Protein AF-A0A931PYG4-F1 (afdb_monomer_lite)

Structure (mmCIF, N/CA/C/O backbone):
data_AF-A0A931PYG4-F1
#
_entry.id   AF-A0A931PYG4-F1
#
loop_
_atom_site.group_PDB
_atom_site.id
_atom_site.type_symbol
_atom_site.label_atom_id
_atom_site.label_alt_id
_atom_site.label_comp_id
_atom_site.label_asym_id
_atom_site.label_entity_id
_atom_site.label_seq_id
_atom_site.pdbx_PDB_ins_code
_atom_site.Cartn_x
_atom_site.Cartn_y
_atom_site.Cartn_z
_atom_site.occupancy
_atom_site.B_iso_or_equiv
_atom_site.auth_seq_id
_atom_site.auth_comp_id
_atom_site.auth_asym_id
_atom_site.auth_atom_id
_atom_site.pdbx_PDB_model_num
ATOM 1 N N . MET A 1 1 ? 58.995 -55.614 -66.687 1.00 47.41 1 MET A N 1
ATOM 2 C CA . MET A 1 1 ? 57.906 -54.954 -65.935 1.00 47.41 1 MET A CA 1
ATOM 3 C C . MET A 1 1 ? 58.535 -53.865 -65.083 1.00 47.41 1 MET A C 1
ATOM 5 O O . MET A 1 1 ? 59.446 -54.160 -64.322 1.00 47.41 1 MET A O 1
ATOM 9 N N . ARG A 1 2 ? 58.182 -52.599 -65.320 1.00 38.22 2 ARG A N 1
ATOM 10 C CA . ARG A 1 2 ? 58.775 -51.424 -64.667 1.00 38.22 2 ARG A CA 1
ATOM 11 C C . ARG A 1 2 ? 57.692 -50.739 -63.826 1.00 38.22 2 ARG A C 1
ATOM 13 O O . ARG A 1 2 ? 56.667 -50.427 -64.415 1.00 38.22 2 ARG A O 1
ATOM 20 N N . LYS A 1 3 ? 58.058 -50.379 -62.578 1.00 45.41 3 LYS A N 1
ATOM 21 C CA . LYS A 1 3 ? 57.753 -49.091 -61.900 1.00 45.41 3 LYS A CA 1
ATOM 22 C C . LYS A 1 3 ? 56.276 -48.882 -61.459 1.00 45.41 3 LYS A C 1
ATOM 24 O O . LYS A 1 3 ? 55.385 -49.340 -62.144 1.00 45.41 3 LYS A O 1
ATOM 29 N N . VAL A 1 4 ? 55.888 -48.222 -60.359 1.00 45.94 4 VAL A N 1
ATOM 30 C CA . VAL A 1 4 ? 56.499 -47.359 -59.323 1.00 45.94 4 VAL A CA 1
ATOM 31 C C . VAL A 1 4 ? 55.595 -47.435 -58.071 1.00 45.94 4 VAL A C 1
ATOM 33 O O . VAL A 1 4 ? 54.403 -47.699 -58.187 1.00 45.94 4 VAL A O 1
ATOM 36 N N . SER A 1 5 ? 56.167 -47.132 -56.907 1.00 51.22 5 SER A N 1
ATOM 37 C CA . SER A 1 5 ? 55.545 -46.686 -55.653 1.00 51.22 5 SER A CA 1
ATOM 38 C C . SER A 1 5 ? 54.376 -45.693 -55.784 1.00 51.22 5 SER A C 1
ATOM 40 O O . SER A 1 5 ? 54.425 -44.801 -56.628 1.00 51.22 5 SER A O 1
ATOM 42 N N . ALA A 1 6 ? 53.431 -45.737 -54.835 1.00 50.38 6 ALA A N 1
ATOM 43 C CA . ALA A 1 6 ? 52.635 -44.573 -54.428 1.00 50.38 6 ALA A CA 1
ATOM 44 C C . ALA A 1 6 ? 52.164 -44.705 -52.963 1.00 50.38 6 ALA A C 1
ATOM 46 O O . ALA A 1 6 ? 51.253 -45.462 -52.645 1.00 50.38 6 ALA A O 1
ATOM 47 N N . LEU A 1 7 ? 52.831 -43.954 -52.084 1.00 52.94 7 LEU A N 1
ATOM 48 C CA . LEU A 1 7 ? 52.347 -43.504 -50.777 1.00 52.94 7 LEU A CA 1
ATOM 49 C C . LEU A 1 7 ? 51.525 -42.227 -51.000 1.00 52.94 7 LEU A C 1
ATOM 51 O O . LEU A 1 7 ? 52.065 -41.308 -51.601 1.00 52.94 7 LEU A O 1
ATOM 55 N N . LEU A 1 8 ? 50.294 -42.147 -50.492 1.00 46.25 8 LEU A N 1
ATOM 56 C CA . LEU A 1 8 ? 49.523 -40.916 -50.212 1.00 46.25 8 LEU A CA 1
ATOM 57 C C . LEU A 1 8 ? 48.335 -41.368 -49.338 1.00 46.25 8 LEU A C 1
ATOM 59 O O . LEU A 1 8 ? 47.551 -42.198 -49.773 1.00 46.25 8 LEU A O 1
ATOM 63 N N . SER A 1 9 ? 48.252 -41.081 -48.036 1.00 52.00 9 SER A N 1
ATOM 64 C CA . SER A 1 9 ? 48.173 -39.773 -47.370 1.00 52.00 9 SER A CA 1
ATOM 65 C C . SER A 1 9 ? 46.993 -38.935 -47.869 1.00 52.00 9 SER A C 1
ATOM 67 O O . SER A 1 9 ? 47.145 -38.118 -48.768 1.00 52.00 9 SER A O 1
ATOM 69 N N . THR A 1 10 ? 45.825 -39.143 -47.260 1.00 54.38 10 THR A N 1
ATOM 70 C CA . THR A 1 10 ? 44.673 -38.223 -47.285 1.00 54.38 10 THR A CA 1
ATOM 71 C C . THR A 1 10 ? 43.908 -38.425 -45.981 1.00 54.38 10 THR A C 1
ATOM 73 O O . THR A 1 10 ? 43.310 -39.470 -45.753 1.00 54.38 10 THR A O 1
ATOM 76 N N . LEU A 1 11 ? 44.209 -37.582 -44.998 1.00 48.47 11 LEU A N 1
ATOM 77 C CA . LEU A 1 11 ? 43.432 -36.391 -44.635 1.00 48.47 11 LEU A CA 1
ATOM 78 C C . LEU A 1 11 ? 42.174 -36.737 -43.826 1.00 48.47 11 LEU A C 1
ATOM 80 O O . LEU A 1 11 ? 41.092 -36.969 -44.357 1.00 48.47 11 LEU A O 1
ATOM 84 N N . PHE A 1 12 ? 42.355 -36.685 -42.506 1.00 45.78 12 PHE A N 1
ATOM 85 C CA . PHE A 1 12 ? 41.311 -36.381 -41.535 1.00 45.78 12 PHE A CA 1
ATOM 86 C C . PHE A 1 12 ? 40.668 -35.041 -41.922 1.00 45.78 12 PHE A C 1
ATOM 88 O O . PHE A 1 12 ? 41.243 -33.977 -41.692 1.00 45.78 12 PHE A O 1
ATOM 95 N N . ILE A 1 13 ? 39.479 -35.081 -42.519 1.00 57.03 13 ILE A N 1
ATOM 96 C CA . ILE A 1 13 ? 38.640 -33.891 -42.652 1.00 57.03 13 ILE A CA 1
ATOM 97 C C . ILE A 1 13 ? 37.938 -33.713 -41.304 1.00 57.03 13 ILE A C 1
ATOM 99 O O . ILE A 1 13 ? 36.867 -34.264 -41.056 1.00 57.03 13 ILE A O 1
ATOM 103 N N . PHE A 1 14 ? 38.579 -32.955 -40.410 1.00 45.09 14 PHE A N 1
ATOM 104 C CA . PHE A 1 14 ? 37.900 -32.308 -39.291 1.00 45.09 14 PHE A CA 1
ATOM 105 C C . PHE A 1 14 ? 36.901 -31.311 -39.883 1.00 45.09 14 PHE A C 1
ATOM 107 O O . PHE A 1 14 ? 37.234 -30.166 -40.178 1.00 45.09 14 PHE A O 1
ATOM 114 N N . SER A 1 15 ? 35.667 -31.766 -40.093 1.00 49.97 15 SER A N 1
ATOM 115 C CA . SER A 1 15 ? 34.542 -30.888 -40.388 1.00 49.97 15 SER A CA 1
ATOM 116 C C . SER A 1 15 ? 34.164 -30.157 -39.101 1.00 49.97 15 SER A C 1
ATOM 118 O O . SER A 1 15 ? 33.240 -30.547 -38.390 1.00 49.97 15 SER A O 1
ATOM 120 N N . ALA A 1 16 ? 34.925 -29.111 -38.775 1.00 52.19 16 ALA A N 1
ATOM 121 C CA . ALA A 1 16 ? 34.530 -28.106 -37.804 1.00 52.19 16 ALA A CA 1
ATOM 122 C C . ALA A 1 16 ? 33.348 -27.330 -38.399 1.00 52.19 16 ALA A C 1
ATOM 124 O O . ALA A 1 16 ? 33.521 -26.334 -39.101 1.00 52.19 16 ALA A O 1
ATOM 125 N N . LEU A 1 17 ? 32.133 -27.829 -38.158 1.00 55.84 17 LEU A N 1
ATOM 126 C CA . LEU A 1 17 ? 30.923 -27.055 -38.377 1.00 55.84 17 LEU A CA 1
ATOM 127 C C . LEU A 1 17 ? 30.929 -25.937 -37.335 1.00 55.84 17 LEU A C 1
ATOM 129 O O . LEU A 1 17 ? 30.672 -26.154 -36.152 1.00 55.84 17 LEU A O 1
ATOM 133 N N . VAL A 1 18 ? 31.316 -24.756 -37.802 1.00 58.62 18 VAL A N 1
ATOM 134 C CA . VAL A 1 18 ? 31.275 -23.495 -37.075 1.00 58.62 18 VAL A CA 1
ATOM 135 C C . VAL A 1 18 ? 29.839 -23.286 -36.602 1.00 58.62 18 VAL A C 1
ATOM 137 O O . VAL A 1 18 ? 28.953 -22.962 -37.392 1.00 58.62 18 VAL A O 1
ATOM 140 N N . ILE A 1 19 ? 29.601 -23.496 -35.307 1.00 56.81 19 ILE A N 1
ATOM 141 C CA . ILE A 1 19 ? 28.401 -23.007 -34.636 1.00 56.81 19 ILE A CA 1
ATOM 142 C C . ILE A 1 19 ? 28.506 -21.484 -34.697 1.00 56.81 19 ILE A C 1
ATOM 144 O O . ILE A 1 19 ? 29.254 -20.861 -33.947 1.00 56.81 19 ILE A O 1
ATOM 148 N N . SER A 1 20 ? 27.801 -20.892 -35.659 1.00 48.75 20 SER A N 1
ATOM 149 C CA . SER A 1 20 ? 27.531 -19.462 -35.690 1.00 48.75 20 SER A CA 1
ATOM 150 C C . SER A 1 20 ? 26.628 -19.156 -34.495 1.00 48.75 20 SER A C 1
ATOM 152 O O . SER A 1 20 ? 25.403 -19.232 -34.575 1.00 48.75 20 SER A O 1
ATOM 154 N N . CYS A 1 21 ? 27.246 -18.886 -33.344 1.00 40.50 21 CYS A N 1
ATOM 155 C CA . CYS A 1 21 ? 26.581 -18.238 -32.226 1.00 40.50 21 CYS A CA 1
ATOM 156 C C . CYS A 1 21 ? 26.243 -16.814 -32.667 1.00 40.50 21 CYS A C 1
ATOM 158 O O . CYS A 1 21 ? 27.034 -15.890 -32.497 1.00 40.50 21 CYS A O 1
ATOM 160 N N . ASN A 1 22 ? 25.066 -16.650 -33.262 1.00 50.59 22 ASN A N 1
ATOM 161 C CA . ASN A 1 22 ? 24.455 -15.351 -33.483 1.00 50.59 22 ASN A CA 1
ATOM 162 C C . ASN A 1 22 ? 23.900 -14.863 -32.132 1.00 50.59 22 ASN A C 1
ATOM 164 O O . ASN A 1 22 ? 22.695 -14.893 -31.885 1.00 50.59 22 ASN A O 1
ATOM 168 N N . SER A 1 23 ? 24.799 -14.488 -31.217 1.00 49.00 23 SER A N 1
ATOM 169 C CA . SER A 1 23 ? 24.438 -13.741 -30.014 1.00 49.00 23 SER A CA 1
ATOM 170 C C . SER A 1 23 ? 23.965 -12.369 -30.464 1.00 49.00 23 SER A C 1
ATOM 172 O O . SER A 1 23 ? 24.762 -11.501 -30.808 1.00 49.00 23 SER A O 1
ATOM 174 N N . SER A 1 24 ? 22.650 -12.180 -30.496 1.00 50.03 24 SER A N 1
ATOM 175 C CA . SER A 1 24 ? 22.060 -10.849 -30.567 1.00 50.03 24 SER A CA 1
ATOM 176 C C . SER A 1 24 ? 22.349 -10.143 -29.241 1.00 50.03 24 SER A C 1
ATOM 178 O O . SER A 1 24 ? 21.558 -10.220 -28.305 1.00 50.03 24 SER A O 1
ATOM 180 N N . GLU A 1 25 ? 23.510 -9.495 -29.138 1.00 54.66 25 GLU A N 1
ATOM 181 C CA . GLU A 1 25 ? 23.771 -8.473 -28.125 1.00 54.66 25 GLU A CA 1
ATOM 182 C C . GLU A 1 25 ? 22.862 -7.279 -28.428 1.00 54.66 25 GLU A C 1
ATOM 184 O O . GLU A 1 25 ? 23.221 -6.333 -29.131 1.00 54.66 25 GLU A O 1
ATOM 189 N N . VAL A 1 26 ? 21.633 -7.336 -27.921 1.00 53.47 26 VAL A N 1
ATOM 190 C CA . VAL A 1 26 ? 20.810 -6.141 -27.763 1.00 53.47 26 VAL A CA 1
ATOM 191 C C . VAL A 1 26 ? 21.467 -5.365 -26.628 1.00 53.47 26 VAL A C 1
ATOM 193 O O . VAL A 1 26 ? 21.277 -5.681 -25.457 1.00 53.47 26 VAL A O 1
ATOM 196 N N . ALA A 1 27 ? 22.332 -4.415 -26.978 1.00 52.97 27 ALA A N 1
ATOM 197 C CA . ALA A 1 27 ? 22.872 -3.461 -26.025 1.00 52.97 27 ALA A CA 1
ATOM 198 C C . ALA A 1 27 ? 21.687 -2.706 -25.406 1.00 52.97 27 ALA A C 1
ATOM 200 O O . ALA A 1 27 ? 21.109 -1.821 -26.042 1.00 52.97 27 ALA A O 1
ATOM 201 N N . ASP A 1 28 ? 21.290 -3.112 -24.202 1.00 60.41 28 ASP A N 1
ATOM 202 C CA . ASP A 1 28 ? 20.244 -2.472 -23.415 1.00 60.41 28 ASP A CA 1
ATOM 203 C C . ASP A 1 28 ? 20.729 -1.068 -23.046 1.00 60.41 28 ASP A C 1
ATOM 205 O O . ASP A 1 28 ? 21.498 -0.858 -22.105 1.00 60.41 28 ASP A O 1
ATOM 209 N N . LYS A 1 29 ? 20.382 -0.088 -23.885 1.00 69.56 29 LYS A N 1
ATOM 210 C CA . LYS A 1 29 ? 20.642 1.313 -23.582 1.00 69.56 29 LYS A CA 1
ATOM 211 C C . LYS A 1 29 ? 19.741 1.681 -22.416 1.00 69.56 29 LYS A C 1
ATOM 213 O O . LYS A 1 29 ? 18.535 1.839 -22.590 1.00 69.56 29 LYS A O 1
ATOM 218 N N . GLN A 1 30 ? 20.348 1.842 -21.247 1.00 74.94 30 GLN A N 1
ATOM 219 C CA . GLN A 1 30 ? 19.667 2.284 -20.041 1.00 74.94 30 GLN A CA 1
ATOM 220 C C . GLN A 1 30 ? 18.895 3.584 -20.325 1.00 74.94 30 GLN A C 1
ATOM 222 O O . GLN A 1 30 ? 19.496 4.620 -20.617 1.00 74.94 30 GLN A O 1
ATOM 227 N N . LYS A 1 31 ? 17.557 3.510 -20.282 1.00 84.44 31 LYS A N 1
ATOM 228 C CA . LYS A 1 31 ? 16.670 4.663 -20.501 1.00 84.44 31 LYS A CA 1
ATOM 229 C C . LYS A 1 31 ? 16.954 5.747 -19.463 1.00 84.44 31 LYS A C 1
ATOM 231 O O . LYS A 1 31 ? 17.135 5.459 -18.277 1.00 84.44 31 LYS A O 1
ATOM 236 N N . THR A 1 32 ? 16.949 7.001 -19.898 1.00 91.56 32 THR A N 1
ATOM 237 C CA . THR A 1 32 ? 17.113 8.148 -18.997 1.00 91.56 32 THR A CA 1
ATOM 238 C C . THR A 1 32 ? 15.892 8.319 -18.086 1.00 91.56 32 THR A C 1
ATOM 240 O O . THR A 1 32 ? 14.811 7.792 -18.355 1.00 91.56 32 THR A O 1
ATOM 243 N N . TYR A 1 33 ? 16.043 9.069 -16.989 1.00 88.25 33 TYR A N 1
ATOM 244 C CA . TYR A 1 33 ? 14.929 9.384 -16.084 1.00 88.25 33 TYR A CA 1
ATOM 245 C C . TYR A 1 33 ? 13.754 10.047 -16.822 1.00 88.25 33 TYR A C 1
ATOM 247 O O . TYR A 1 33 ? 12.619 9.602 -16.695 1.00 88.25 33 TYR A O 1
ATOM 255 N N . GLU A 1 34 ? 14.039 11.051 -17.654 1.00 90.38 34 GLU A N 1
ATOM 256 C CA . GLU A 1 34 ? 13.032 11.808 -18.409 1.00 90.38 34 GLU A CA 1
ATOM 257 C C . GLU A 1 34 ? 12.261 10.943 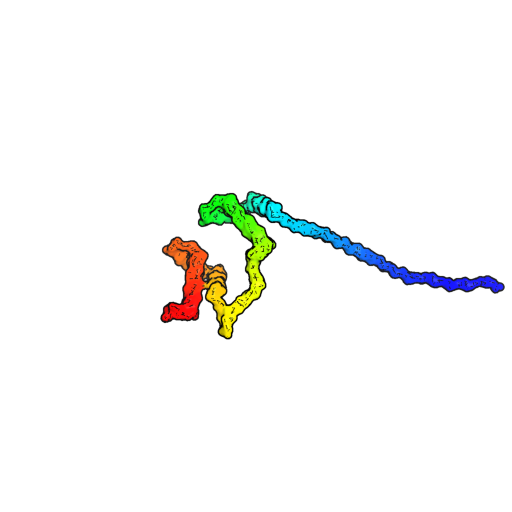-19.416 1.00 90.38 34 GLU A C 1
ATOM 259 O O . GLU A 1 34 ? 11.054 11.108 -19.599 1.00 90.38 34 GLU A O 1
ATOM 264 N N . GLU A 1 35 ? 12.941 9.997 -20.067 1.00 91.19 35 GLU A N 1
ATOM 265 C CA . GLU A 1 35 ? 12.299 9.056 -20.989 1.00 91.19 35 GLU A CA 1
ATOM 266 C C . GLU A 1 35 ? 11.357 8.110 -20.244 1.00 91.19 35 GLU A C 1
ATOM 268 O O . GLU A 1 35 ? 10.210 7.940 -20.662 1.00 91.19 35 GLU A O 1
ATOM 273 N N . ARG A 1 36 ? 11.805 7.555 -19.109 1.00 92.38 36 ARG A N 1
ATOM 274 C CA . ARG A 1 36 ? 10.972 6.696 -18.254 1.00 92.38 36 ARG A CA 1
ATOM 275 C C . ARG A 1 36 ? 9.774 7.454 -17.690 1.00 92.38 36 ARG A C 1
ATOM 277 O O . ARG A 1 36 ? 8.671 6.916 -17.676 1.00 92.38 36 ARG A O 1
ATOM 284 N N . TYR A 1 37 ? 9.972 8.707 -17.283 1.00 93.50 37 TYR A N 1
ATOM 285 C CA . TYR A 1 37 ? 8.906 9.566 -16.778 1.00 93.50 37 TYR A CA 1
ATOM 286 C C . TYR A 1 37 ? 7.811 9.767 -17.829 1.00 93.50 37 TYR A C 1
ATOM 288 O O . TYR A 1 37 ? 6.639 9.514 -17.559 1.00 93.50 37 TYR A O 1
ATOM 296 N N . LYS A 1 38 ? 8.188 10.162 -19.051 1.00 94.06 38 LYS A N 1
ATOM 297 C CA . LYS A 1 38 ? 7.231 10.381 -20.148 1.00 94.06 38 LYS A CA 1
ATOM 298 C C . LYS A 1 38 ? 6.515 9.102 -20.565 1.00 94.06 38 LYS A C 1
ATOM 300 O O . LYS A 1 38 ? 5.326 9.133 -20.868 1.00 94.06 38 LYS A O 1
ATOM 305 N N . GLU A 1 39 ? 7.226 7.980 -20.597 1.00 92.81 39 GLU A N 1
ATOM 306 C CA . GLU A 1 39 ? 6.635 6.676 -20.896 1.00 92.81 39 GLU A CA 1
ATOM 307 C C . GLU A 1 39 ? 5.584 6.289 -19.849 1.00 92.81 39 GLU A C 1
ATOM 309 O O . GLU A 1 39 ? 4.465 5.927 -20.208 1.00 92.81 39 GLU A O 1
ATOM 314 N N . LEU A 1 40 ? 5.903 6.435 -18.561 1.00 92.75 40 LEU A N 1
ATOM 315 C CA . LEU A 1 40 ? 4.976 6.153 -17.466 1.00 92.75 40 LEU A CA 1
ATOM 316 C C . LEU A 1 40 ? 3.785 7.112 -17.449 1.00 92.75 40 LEU A C 1
ATOM 318 O O . LEU A 1 40 ? 2.656 6.660 -17.270 1.00 92.75 40 LEU A O 1
ATOM 322 N N . GLU A 1 41 ? 3.998 8.405 -17.699 1.00 93.75 41 GLU A N 1
ATOM 323 C CA . GLU A 1 41 ? 2.901 9.367 -17.820 1.00 93.75 41 GLU A CA 1
ATOM 324 C C . GLU A 1 41 ? 1.927 8.963 -18.932 1.00 93.75 41 GLU A C 1
ATOM 326 O O . GLU A 1 41 ? 0.713 8.925 -18.719 1.00 93.75 41 GLU A O 1
ATOM 331 N N . ASN A 1 42 ? 2.453 8.602 -20.104 1.00 94.06 42 ASN A N 1
ATOM 332 C CA . ASN A 1 42 ? 1.635 8.133 -21.216 1.00 94.06 42 ASN A CA 1
ATOM 333 C C . ASN A 1 42 ? 0.906 6.832 -20.871 1.00 94.06 42 ASN A C 1
ATOM 335 O O . ASN A 1 42 ? -0.271 6.691 -21.196 1.00 94.06 42 ASN A O 1
ATOM 339 N N . ASN A 1 43 ? 1.570 5.895 -20.195 1.00 91.75 43 ASN A N 1
ATOM 340 C CA . ASN A 1 43 ? 0.954 4.638 -19.781 1.00 91.75 43 ASN A CA 1
ATOM 341 C C . ASN A 1 43 ? -0.196 4.872 -18.798 1.00 91.75 43 ASN A C 1
ATOM 343 O O . ASN A 1 43 ? -1.258 4.287 -18.977 1.00 91.75 43 ASN A O 1
ATOM 347 N N . ILE A 1 44 ? -0.028 5.765 -17.820 1.00 90.31 44 ILE A N 1
ATOM 348 C CA . ILE A 1 44 ? -1.091 6.119 -16.871 1.00 90.31 44 ILE A CA 1
ATOM 349 C C . ILE A 1 44 ? -2.261 6.782 -17.598 1.00 90.31 44 ILE A C 1
ATOM 351 O O . ILE A 1 44 ? -3.407 6.414 -17.369 1.00 90.31 44 ILE A O 1
ATOM 355 N N . ARG A 1 45 ? -2.000 7.742 -18.495 1.00 91.69 45 ARG A N 1
ATOM 356 C CA . ARG A 1 45 ? -3.064 8.473 -19.205 1.00 91.69 45 ARG A CA 1
ATOM 357 C C . ARG A 1 45 ? -3.817 7.603 -20.218 1.00 91.69 45 ARG A C 1
ATOM 359 O O . ARG A 1 45 ? -5.008 7.824 -20.421 1.00 91.69 45 ARG A O 1
ATOM 366 N N . ASN A 1 46 ? -3.147 6.629 -20.834 1.00 94.00 46 ASN A N 1
ATOM 367 C CA . ASN A 1 46 ? -3.743 5.740 -21.838 1.00 94.00 46 ASN A CA 1
ATOM 368 C C . ASN A 1 46 ? -4.328 4.448 -21.245 1.00 94.00 46 ASN A C 1
ATOM 370 O O . ASN A 1 46 ? -5.085 3.756 -21.925 1.00 94.00 46 ASN A O 1
ATOM 374 N N . ASN A 1 47 ? -4.005 4.112 -19.994 1.00 94.00 47 ASN A N 1
ATOM 375 C CA . ASN A 1 47 ? -4.574 2.970 -19.288 1.00 94.00 47 ASN A CA 1
ATOM 376 C C . ASN A 1 47 ? -5.737 3.430 -18.397 1.00 94.00 47 ASN A C 1
ATOM 378 O O . ASN A 1 47 ? -5.528 4.019 -17.338 1.00 94.00 47 ASN A O 1
ATOM 382 N N . ALA A 1 48 ? -6.968 3.136 -18.824 1.00 90.69 48 ALA A N 1
ATOM 383 C CA . ALA A 1 48 ? -8.180 3.565 -18.128 1.00 90.69 48 ALA A CA 1
ATOM 384 C C . ALA A 1 48 ? -8.261 3.055 -16.678 1.00 90.69 48 ALA A C 1
ATOM 386 O O . ALA A 1 48 ? -8.656 3.812 -15.790 1.00 90.69 48 ALA A O 1
ATOM 387 N N . ASP A 1 49 ? -7.842 1.813 -16.424 1.00 90.12 49 ASP A N 1
ATOM 388 C CA . ASP A 1 49 ? -7.887 1.210 -15.089 1.00 90.12 49 ASP A CA 1
ATOM 389 C C . ASP A 1 49 ? -6.866 1.866 -14.152 1.00 90.12 49 ASP A C 1
ATOM 391 O O . ASP A 1 49 ? -7.173 2.202 -13.003 1.00 90.12 49 ASP A O 1
ATOM 395 N N . TRP A 1 50 ? -5.654 2.116 -14.658 1.00 90.56 50 TRP A N 1
ATOM 396 C CA . TRP A 1 50 ? -4.622 2.812 -13.893 1.00 90.56 50 TRP A CA 1
ATOM 397 C C . TRP A 1 50 ? -5.041 4.259 -13.609 1.00 90.56 50 TRP A C 1
ATOM 399 O O . TRP A 1 50 ? -4.985 4.705 -12.461 1.00 90.56 50 TRP A O 1
ATOM 409 N N . LEU A 1 51 ? -5.554 4.974 -14.613 1.00 93.94 51 LEU A N 1
ATOM 410 C CA . LEU A 1 51 ? -6.036 6.340 -14.444 1.00 93.94 51 LEU A CA 1
ATOM 411 C C . LEU A 1 51 ? -7.165 6.427 -13.411 1.00 93.94 51 LEU A C 1
ATOM 413 O O . LEU A 1 51 ? -7.149 7.330 -12.576 1.00 93.94 51 LEU A O 1
ATOM 417 N N . ALA A 1 52 ? -8.115 5.487 -13.424 1.00 91.12 52 ALA A N 1
ATOM 418 C CA . ALA A 1 52 ? -9.202 5.437 -12.449 1.00 91.12 52 ALA A CA 1
ATOM 419 C C . ALA A 1 52 ? -8.677 5.243 -11.016 1.00 91.12 52 ALA A C 1
ATOM 421 O O . ALA A 1 52 ? -9.111 5.940 -10.094 1.00 91.12 52 ALA A O 1
ATOM 422 N N . SER A 1 53 ? -7.689 4.362 -10.830 1.00 89.31 53 SER A N 1
ATOM 423 C CA . SER A 1 53 ? -7.019 4.171 -9.538 1.00 89.31 53 SER A CA 1
ATOM 424 C C . SER A 1 53 ? -6.317 5.450 -9.068 1.00 89.31 53 SER A C 1
ATOM 426 O O . SER A 1 53 ? -6.501 5.887 -7.931 1.00 89.31 53 SER A O 1
ATOM 428 N N . VAL A 1 54 ? -5.573 6.116 -9.956 1.00 91.50 54 VAL A N 1
ATOM 429 C CA . VAL A 1 54 ? -4.876 7.377 -9.649 1.00 91.50 54 VAL A CA 1
ATOM 430 C C . VAL A 1 54 ? -5.866 8.501 -9.332 1.00 91.50 54 VA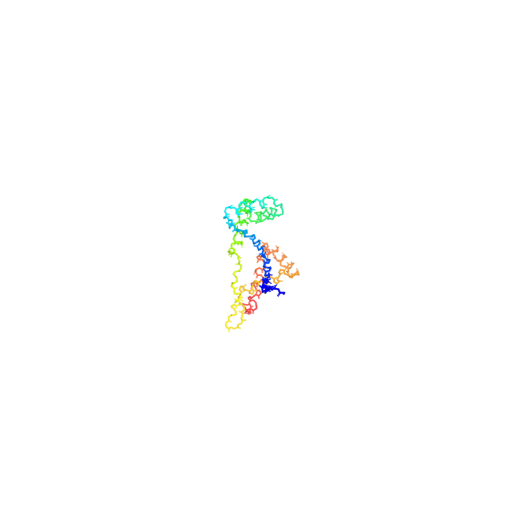L A C 1
ATOM 432 O O . VAL A 1 54 ? -5.646 9.265 -8.393 1.00 91.50 54 VAL A O 1
ATOM 435 N N . GLN A 1 55 ? -6.992 8.575 -10.043 1.00 90.94 55 GLN A N 1
ATOM 436 C CA . GLN A 1 55 ? -8.075 9.513 -9.745 1.00 90.94 55 GLN A CA 1
ATOM 437 C C . GLN A 1 55 ? -8.689 9.277 -8.368 1.00 90.94 55 GLN A C 1
ATOM 439 O O . GLN A 1 55 ? -8.956 10.244 -7.653 1.00 90.94 55 GLN A O 1
ATOM 444 N N . GLN A 1 56 ? -8.898 8.019 -7.980 1.00 87.00 56 GLN A N 1
ATOM 445 C CA . GLN A 1 56 ? -9.408 7.703 -6.651 1.00 87.00 56 GLN A CA 1
ATOM 446 C C . GLN A 1 56 ? -8.399 8.106 -5.569 1.00 87.00 56 GLN A C 1
ATOM 448 O O . GLN A 1 56 ? -8.755 8.866 -4.670 1.00 87.00 56 GLN A O 1
ATOM 453 N N . LYS A 1 57 ? -7.118 7.734 -5.726 1.00 88.25 57 LYS A N 1
ATOM 454 C CA . LYS A 1 57 ? -6.031 8.160 -4.824 1.00 88.25 57 LYS A CA 1
ATOM 455 C C . LYS A 1 57 ? -5.966 9.689 -4.683 1.00 88.25 57 LYS A C 1
ATOM 457 O O . LYS A 1 57 ? -5.761 10.193 -3.580 1.00 88.25 57 LYS A O 1
ATOM 462 N N . ALA A 1 58 ? -6.144 10.429 -5.782 1.00 93.38 58 ALA A N 1
ATOM 463 C CA . ALA A 1 58 ? -6.128 11.892 -5.787 1.00 93.38 58 ALA A CA 1
ATOM 464 C C . ALA A 1 58 ? -7.296 12.488 -4.984 1.00 93.38 58 ALA A C 1
ATOM 466 O O . ALA A 1 58 ? -7.086 13.404 -4.187 1.00 93.38 58 ALA A O 1
ATOM 467 N N . LYS A 1 59 ? -8.508 11.935 -5.148 1.00 91.44 59 LYS A N 1
ATOM 468 C CA . LYS A 1 59 ? -9.699 12.325 -4.375 1.00 91.44 59 LYS A CA 1
ATOM 469 C C . LYS A 1 59 ? -9.522 12.036 -2.887 1.00 91.44 59 LYS A C 1
ATOM 471 O O . LYS A 1 59 ? -9.763 12.923 -2.075 1.00 91.44 59 LYS A O 1
ATOM 476 N N . ASP A 1 60 ? -9.047 10.841 -2.543 1.00 86.94 60 ASP A N 1
ATOM 477 C CA . ASP A 1 60 ? -8.858 10.413 -1.152 1.00 86.94 60 ASP A CA 1
ATOM 478 C C . ASP A 1 60 ? -7.834 11.289 -0.417 1.00 86.94 60 ASP A C 1
ATOM 480 O O . ASP A 1 60 ? -7.972 11.568 0.773 1.00 86.94 60 ASP A O 1
ATOM 484 N N . ARG A 1 61 ? -6.809 11.756 -1.140 1.00 88.25 61 ARG A N 1
ATOM 485 C CA . ARG A 1 61 ? -5.737 12.613 -0.611 1.00 88.25 61 ARG A CA 1
ATOM 486 C C . ARG A 1 61 ? -6.012 14.108 -0.763 1.00 88.25 61 ARG A C 1
ATOM 488 O O . ARG A 1 61 ? -5.205 14.908 -0.298 1.00 88.25 61 ARG A O 1
ATOM 495 N N . ASN A 1 62 ? -7.125 14.483 -1.394 1.00 94.19 62 ASN A N 1
ATOM 496 C CA . ASN A 1 62 ? -7.505 15.864 -1.686 1.00 94.19 62 ASN A CA 1
ATOM 497 C C . ASN A 1 62 ? -6.393 16.675 -2.392 1.00 94.19 62 ASN A C 1
ATOM 499 O O . ASN A 1 62 ? -6.099 17.810 -2.016 1.00 94.19 62 ASN A O 1
ATOM 503 N N . ILE A 1 63 ? -5.758 16.082 -3.409 1.00 91.62 63 ILE A N 1
ATOM 504 C CA . ILE A 1 63 ? -4.731 16.736 -4.237 1.00 91.62 63 ILE A CA 1
ATOM 505 C C . ILE A 1 63 ? -5.127 16.731 -5.722 1.00 91.62 63 ILE A C 1
ATOM 507 O O . ILE A 1 63 ? -5.931 15.894 -6.139 1.00 91.62 63 ILE A O 1
ATOM 511 N N . PRO A 1 64 ? -4.567 17.631 -6.553 1.00 97.00 64 PRO A N 1
ATOM 512 C CA . PRO A 1 64 ? -4.820 17.625 -7.991 1.00 97.00 64 PRO A CA 1
ATOM 513 C C . PRO A 1 64 ? -4.411 16.303 -8.653 1.00 97.00 64 PRO A C 1
ATOM 515 O O . PRO A 1 64 ? -3.399 15.701 -8.286 1.00 97.00 64 PRO A O 1
ATOM 518 N N . LEU A 1 65 ? -5.162 15.885 -9.679 1.00 92.75 65 LEU A N 1
ATOM 519 C CA . LEU A 1 65 ? -4.900 14.643 -10.414 1.00 92.75 65 LEU A CA 1
ATOM 520 C C . LEU A 1 65 ? -3.475 14.598 -10.983 1.00 92.75 65 LEU A C 1
ATOM 522 O O . LEU A 1 65 ? -2.787 13.601 -10.794 1.00 92.75 65 LEU A O 1
ATOM 526 N N . ASP A 1 66 ? -3.007 15.681 -11.607 1.00 93.44 66 ASP A N 1
ATOM 527 C CA . ASP A 1 66 ? -1.650 15.745 -12.168 1.00 93.44 66 ASP A CA 1
ATOM 528 C C . ASP A 1 66 ? -0.563 15.603 -11.088 1.00 93.44 66 ASP A C 1
ATOM 530 O O . ASP A 1 66 ? 0.471 14.978 -11.321 1.00 93.44 66 ASP A O 1
ATOM 534 N N . SER A 1 67 ? -0.804 16.114 -9.874 1.00 93.00 67 SER A N 1
ATOM 535 C CA . SER A 1 67 ? 0.106 15.912 -8.741 1.00 93.00 67 SER A CA 1
ATOM 536 C C . SER A 1 67 ? 0.147 14.447 -8.309 1.00 93.00 67 SER A C 1
ATOM 538 O O . SER A 1 67 ? 1.221 13.928 -8.020 1.00 93.00 67 SER A O 1
ATOM 540 N N . MET A 1 68 ? -1.000 13.763 -8.299 1.00 95.44 68 MET A N 1
ATOM 541 C CA . MET A 1 68 ? -1.049 12.336 -7.978 1.00 95.44 68 MET A CA 1
ATOM 542 C C . MET A 1 68 ? -0.404 11.478 -9.075 1.00 95.44 68 MET A C 1
ATOM 544 O O . MET A 1 68 ? 0.307 10.535 -8.747 1.00 95.44 68 MET A O 1
ATOM 548 N N . ILE A 1 69 ? -0.584 11.827 -10.354 1.00 92.44 69 ILE A N 1
ATOM 549 C CA . ILE A 1 69 ? 0.101 11.171 -11.480 1.00 92.44 69 ILE A CA 1
ATOM 550 C C . ILE A 1 69 ? 1.616 11.279 -11.298 1.00 92.44 69 ILE A C 1
ATOM 552 O O . ILE A 1 69 ? 2.308 10.267 -11.342 1.00 92.44 69 ILE A O 1
ATOM 556 N N . ARG A 1 70 ? 2.127 12.485 -11.019 1.00 93.44 70 ARG A N 1
ATOM 557 C CA . ARG A 1 70 ? 3.556 12.700 -10.767 1.00 93.44 70 ARG A CA 1
ATOM 558 C C . ARG A 1 70 ? 4.081 11.829 -9.623 1.00 93.44 70 ARG A C 1
ATOM 560 O O . ARG A 1 70 ? 5.122 11.201 -9.782 1.00 93.44 70 ARG A O 1
ATOM 567 N N . LEU A 1 71 ? 3.357 11.759 -8.505 1.00 89.38 71 LEU A N 1
ATOM 568 C CA . LEU A 1 71 ? 3.743 10.926 -7.361 1.00 89.38 71 LEU A CA 1
ATOM 569 C C . LEU A 1 71 ? 3.771 9.428 -7.704 1.00 89.38 71 LEU A C 1
ATOM 571 O O . LEU A 1 71 ? 4.683 8.729 -7.274 1.00 89.38 71 LEU A O 1
ATOM 575 N N . ASP A 1 72 ? 2.797 8.931 -8.472 1.00 90.44 72 ASP A N 1
ATOM 576 C CA . ASP A 1 72 ? 2.748 7.519 -8.890 1.00 90.44 72 ASP A CA 1
ATOM 577 C C . ASP A 1 72 ? 3.903 7.192 -9.863 1.00 90.44 72 ASP A C 1
ATOM 579 O O . ASP A 1 72 ? 4.498 6.117 -9.778 1.00 90.44 72 ASP A O 1
ATOM 583 N N . ILE A 1 73 ? 4.275 8.134 -10.744 1.00 93.00 73 ILE A N 1
ATOM 584 C CA . ILE A 1 73 ? 5.429 8.001 -11.651 1.00 93.00 73 ILE A CA 1
ATOM 585 C C . ILE A 1 73 ? 6.743 7.985 -10.869 1.00 93.00 73 ILE A C 1
ATOM 587 O O . ILE A 1 73 ? 7.543 7.073 -11.063 1.00 93.00 73 ILE A O 1
ATOM 591 N N . GLU A 1 74 ? 6.964 8.969 -9.991 1.00 90.94 74 GLU A N 1
ATOM 592 C CA . GLU A 1 74 ? 8.171 9.054 -9.156 1.00 90.94 74 GLU A CA 1
ATOM 593 C C . GLU A 1 74 ? 8.345 7.767 -8.339 1.00 90.94 74 GLU A C 1
ATOM 595 O O . GLU A 1 74 ? 9.414 7.159 -8.363 1.00 90.94 74 GLU A O 1
ATOM 600 N N . TRP A 1 75 ? 7.264 7.283 -7.719 1.00 89.56 75 TRP A N 1
ATOM 601 C CA . TRP A 1 75 ? 7.268 6.020 -6.985 1.00 89.56 75 TRP A CA 1
ATOM 602 C C . TRP A 1 75 ? 7.618 4.820 -7.877 1.00 89.56 75 TRP A C 1
ATOM 604 O O . TRP A 1 75 ? 8.433 3.985 -7.493 1.00 89.56 75 TRP A O 1
ATOM 614 N N . THR A 1 76 ? 7.056 4.749 -9.087 1.00 89.12 76 THR A N 1
ATOM 615 C CA . THR A 1 76 ? 7.320 3.647 -10.028 1.00 89.12 76 THR A CA 1
ATOM 616 C C . THR A 1 76 ? 8.769 3.645 -10.519 1.00 89.12 76 THR A C 1
ATOM 618 O O . THR A 1 76 ? 9.375 2.581 -10.647 1.00 89.12 76 THR A O 1
ATOM 621 N N . ILE A 1 77 ? 9.350 4.819 -10.782 1.00 90.75 77 ILE A N 1
ATOM 622 C CA . ILE A 1 77 ? 10.764 4.935 -11.166 1.00 90.75 77 ILE A CA 1
ATOM 623 C C . ILE A 1 77 ? 11.663 4.542 -9.995 1.00 90.75 77 ILE A C 1
ATOM 625 O O . ILE A 1 77 ? 12.621 3.799 -10.187 1.00 90.75 77 ILE A O 1
ATOM 629 N N . ASP A 1 78 ? 11.340 4.990 -8.784 1.00 86.44 78 ASP A N 1
ATOM 630 C CA . ASP A 1 78 ? 12.087 4.626 -7.585 1.00 86.44 78 ASP A CA 1
ATOM 631 C C . ASP A 1 78 ? 12.020 3.116 -7.290 1.00 86.44 78 ASP A C 1
ATOM 633 O O . ASP A 1 78 ? 13.017 2.531 -6.863 1.00 86.44 78 ASP A O 1
ATOM 637 N N . GLU A 1 79 ? 10.882 2.465 -7.551 1.00 84.31 79 GLU A N 1
ATOM 638 C CA . GLU A 1 79 ? 10.721 1.008 -7.462 1.00 84.31 79 GLU A CA 1
ATOM 639 C C . GLU A 1 79 ? 11.610 0.287 -8.494 1.00 84.31 79 GLU A C 1
ATOM 641 O O . GLU A 1 79 ? 12.340 -0.643 -8.148 1.00 84.31 79 GLU A O 1
ATOM 646 N N . GLN A 1 80 ? 11.632 0.761 -9.748 1.00 84.31 80 GLN A N 1
ATOM 647 C CA . GLN A 1 80 ? 12.508 0.232 -10.806 1.00 84.31 80 GLN A CA 1
ATOM 648 C C . GLN A 1 80 ? 13.997 0.424 -10.491 1.00 84.31 80 GLN A C 1
ATOM 650 O O . GLN A 1 80 ? 14.803 -0.477 -10.721 1.00 84.31 80 GLN A O 1
ATOM 655 N N . ASP A 1 81 ? 14.356 1.585 -9.940 1.00 83.19 81 ASP A N 1
ATOM 656 C CA . ASP A 1 81 ? 15.710 1.905 -9.480 1.00 83.19 81 ASP A CA 1
ATOM 657 C C . ASP A 1 81 ? 16.077 1.132 -8.199 1.00 83.19 81 ASP A C 1
ATOM 659 O O . ASP A 1 81 ? 17.222 1.165 -7.746 1.00 83.19 81 ASP A O 1
ATOM 663 N N . GLY A 1 82 ? 15.117 0.418 -7.606 1.00 77.88 82 GLY A N 1
ATOM 664 C CA . GLY A 1 82 ? 15.296 -0.347 -6.385 1.00 77.88 82 GLY A CA 1
ATOM 665 C C . GLY A 1 82 ? 15.533 0.515 -5.149 1.00 77.88 82 GLY A C 1
ATOM 666 O O . GLY A 1 82 ? 16.050 0.001 -4.161 1.00 77.88 82 GLY A O 1
ATOM 667 N N . LYS A 1 83 ? 15.146 1.795 -5.173 1.00 73.38 83 LYS A N 1
ATOM 668 C CA . LYS A 1 83 ? 15.161 2.666 -3.987 1.00 73.38 83 LYS A 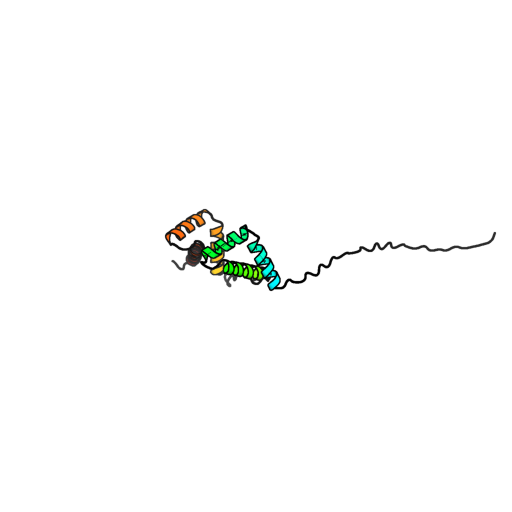CA 1
ATOM 669 C C . LYS A 1 83 ? 14.108 2.248 -2.962 1.00 73.38 83 LYS A C 1
ATOM 671 O O . LYS A 1 83 ? 14.318 2.441 -1.771 1.00 73.38 83 LYS A O 1
ATOM 676 N N . HIS A 1 84 ? 13.016 1.646 -3.439 1.00 59.19 84 HIS A N 1
ATOM 677 C CA . HIS A 1 84 ? 11.957 1.051 -2.616 1.00 59.19 84 HIS A CA 1
ATOM 678 C C . HIS A 1 84 ? 12.013 -0.471 -2.563 1.00 59.19 84 HIS A C 1
ATOM 680 O O . HIS A 1 84 ? 11.128 -1.067 -1.948 1.00 59.19 84 HIS A O 1
ATOM 686 N N . LYS A 1 85 ? 13.070 -1.110 -3.112 1.00 49.72 85 LYS A N 1
ATOM 687 C CA . LYS A 1 85 ? 13.335 -2.509 -2.755 1.00 49.72 85 LYS A CA 1
ATOM 688 C C . LYS A 1 85 ? 13.279 -2.538 -1.232 1.00 49.72 85 LYS A C 1
ATOM 690 O O . LYS A 1 85 ? 14.040 -1.777 -0.622 1.00 49.72 85 LYS A O 1
ATOM 695 N N . PRO A 1 86 ? 12.416 -3.365 -0.599 1.00 50.28 86 PRO A N 1
ATOM 696 C CA . PRO A 1 86 ? 12.693 -3.712 0.777 1.00 50.28 86 PRO A CA 1
ATOM 697 C C . 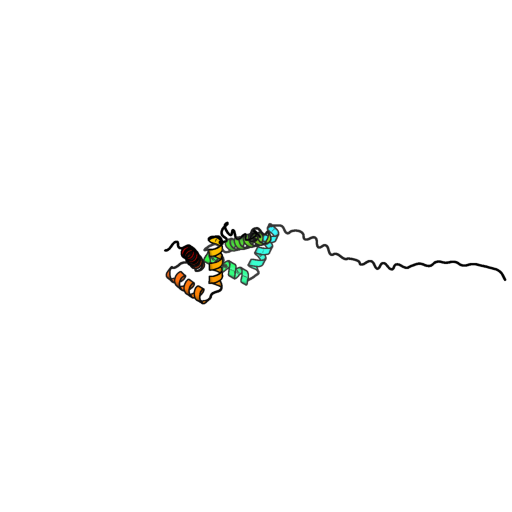PRO A 1 86 ? 14.124 -4.192 0.684 1.00 50.28 86 PRO A C 1
ATOM 699 O O . PRO A 1 86 ? 14.411 -5.079 -0.131 1.00 50.28 86 PRO A O 1
ATOM 702 N N . GLU A 1 87 ? 15.049 -3.494 1.344 1.00 44.31 87 GLU A N 1
ATOM 703 C CA . GLU A 1 87 ? 16.409 -3.973 1.375 1.00 44.31 87 GLU A CA 1
ATOM 704 C C . GLU A 1 87 ? 16.248 -5.467 1.659 1.00 44.31 87 GLU A C 1
ATOM 706 O O . GLU A 1 87 ? 15.624 -5.842 2.657 1.00 44.31 87 GLU A O 1
ATOM 711 N N . ASN A 1 88 ? 16.846 -6.322 0.834 1.00 49.91 88 ASN A N 1
ATOM 712 C CA . ASN A 1 88 ? 17.402 -7.539 1.387 1.00 49.91 88 ASN A CA 1
ATOM 713 C C . ASN A 1 88 ? 18.527 -7.106 2.355 1.00 49.91 88 ASN A C 1
ATOM 715 O O . ASN A 1 88 ? 19.652 -7.585 2.283 1.00 49.91 88 ASN A O 1
ATOM 719 N N . LYS A 1 89 ? 18.221 -6.230 3.328 1.00 42.59 89 LYS A N 1
ATOM 720 C CA . LYS A 1 89 ? 18.499 -6.529 4.701 1.00 42.59 89 LYS A CA 1
ATOM 721 C C . LYS A 1 89 ? 18.084 -7.984 4.775 1.00 42.59 89 LYS A C 1
ATOM 723 O O . LYS A 1 89 ? 16.917 -8.289 4.500 1.00 42.59 89 LYS A O 1
ATOM 728 N N . PRO A 1 90 ? 18.981 -8.915 5.121 1.00 42.31 90 PRO A N 1
ATOM 729 C CA . PRO A 1 90 ? 18.448 -10.006 5.894 1.00 42.31 90 PRO A CA 1
ATOM 730 C C . PRO A 1 90 ? 17.507 -9.316 6.884 1.00 42.31 90 PRO A C 1
ATOM 732 O O . PRO A 1 90 ? 17.925 -8.413 7.619 1.00 42.31 90 PRO A O 1
ATOM 735 N N . VAL A 1 91 ? 16.234 -9.694 6.887 1.00 47.94 91 VAL A N 1
ATOM 736 C CA . VAL A 1 91 ? 15.545 -9.740 8.158 1.00 47.94 91 VAL A CA 1
ATOM 737 C C . VAL A 1 91 ? 16.383 -10.761 8.942 1.00 47.94 91 VAL A C 1
ATOM 739 O O . VAL A 1 91 ? 15.990 -11.892 9.169 1.00 47.94 91 VAL A O 1
ATOM 742 N N . ALA A 1 92 ? 17.574 -10.348 9.402 1.00 44.22 92 ALA A N 1
ATOM 743 C CA . ALA A 1 92 ? 17.792 -10.232 10.803 1.00 44.22 92 ALA A CA 1
ATOM 744 C C . ALA A 1 92 ? 16.472 -9.650 11.304 1.00 44.22 92 ALA A C 1
ATOM 746 O O . ALA A 1 92 ? 16.290 -8.447 11.449 1.00 44.22 92 ALA A O 1
ATOM 747 N N . THR A 1 93 ? 15.538 -10.564 11.582 1.00 46.47 93 THR A N 1
ATOM 748 C CA . THR A 1 93 ? 15.151 -10.761 12.952 1.00 46.47 93 THR A CA 1
ATOM 749 C C . THR A 1 93 ? 16.379 -10.331 13.734 1.00 46.47 93 THR A C 1
ATOM 751 O O . THR A 1 93 ? 17.329 -11.095 13.900 1.00 46.47 93 THR A O 1
ATOM 754 N N . ALA A 1 94 ? 16.423 -9.060 14.119 1.00 46.12 94 ALA A N 1
ATOM 755 C CA . ALA A 1 94 ? 17.050 -8.693 15.354 1.00 46.12 94 ALA A CA 1
ATOM 756 C C . ALA A 1 94 ? 16.167 -9.399 16.382 1.00 46.12 94 ALA A C 1
ATOM 758 O O . ALA A 1 94 ? 15.324 -8.797 17.029 1.00 46.12 94 ALA A O 1
ATOM 759 N N . ILE A 1 95 ? 16.276 -10.733 16.390 1.00 47.91 95 ILE A N 1
ATOM 760 C CA . ILE A 1 95 ? 16.237 -11.504 17.586 1.00 47.91 95 ILE A CA 1
ATOM 761 C C . ILE A 1 95 ? 17.305 -10.799 18.389 1.00 47.91 95 ILE A C 1
ATOM 763 O O . ILE A 1 95 ? 18.494 -10.839 18.063 1.00 47.91 95 ILE A O 1
ATOM 767 N N . ASP A 1 96 ? 16.829 -10.009 19.345 1.00 52.34 96 ASP A N 1
ATOM 768 C CA . ASP A 1 96 ? 17.639 -9.611 20.474 1.00 52.34 96 ASP A CA 1
ATOM 769 C C . ASP A 1 96 ? 18.422 -10.841 20.969 1.00 52.34 96 ASP A C 1
ATOM 771 O O . ASP A 1 96 ? 18.127 -11.990 20.622 1.00 52.34 96 ASP A O 1
ATOM 775 N N . SER A 1 97 ? 19.434 -10.647 21.803 1.00 54.69 97 SER A N 1
ATOM 776 C CA . SER A 1 97 ? 20.223 -11.762 22.344 1.00 54.69 97 SER A CA 1
ATOM 777 C C . SER A 1 97 ? 19.381 -12.840 23.078 1.00 54.69 97 SER A C 1
ATOM 779 O O . SER A 1 97 ? 19.944 -13.827 23.542 1.00 54.69 97 SER A O 1
ATOM 781 N N . ALA A 1 98 ? 18.051 -12.665 23.176 1.00 58.56 98 ALA A N 1
ATOM 782 C CA . ALA A 1 98 ? 17.046 -13.563 23.726 1.00 58.56 98 ALA A CA 1
ATOM 783 C C . ALA A 1 98 ? 16.086 -14.214 22.695 1.00 58.56 98 ALA A C 1
ATOM 785 O O . ALA A 1 98 ? 15.229 -15.000 23.103 1.00 58.56 98 ALA A O 1
ATOM 786 N N . GLY A 1 99 ? 16.196 -13.953 21.387 1.00 70.75 99 GLY A N 1
ATOM 787 C CA . GLY A 1 99 ? 15.358 -14.625 20.387 1.00 70.75 99 GLY A CA 1
ATOM 788 C C . GLY A 1 99 ? 14.005 -13.963 20.073 1.00 70.75 99 GLY A C 1
ATOM 789 O O . GLY A 1 99 ? 13.152 -14.621 19.474 1.00 70.75 99 GLY A O 1
ATOM 790 N N . LYS A 1 100 ? 13.765 -12.692 20.427 1.00 72.44 100 LYS A N 1
ATOM 791 C CA . LYS A 1 100 ? 12.486 -11.996 20.172 1.00 72.44 100 LYS A CA 1
ATOM 792 C C . LYS A 1 100 ? 12.538 -11.022 18.994 1.00 72.44 100 LYS A C 1
ATOM 794 O O . LYS A 1 100 ? 13.439 -10.200 18.894 1.00 72.44 100 LYS A O 1
ATOM 799 N N . LYS A 1 101 ? 11.512 -11.081 18.132 1.00 82.19 101 LYS A N 1
ATOM 800 C CA . LYS A 1 101 ? 11.272 -10.111 17.046 1.00 82.19 101 LYS A CA 1
ATOM 801 C C . LYS A 1 101 ? 11.101 -8.691 17.612 1.00 82.19 101 LYS A C 1
ATOM 803 O O . LYS A 1 101 ? 10.488 -8.524 18.669 1.00 82.19 101 LYS A O 1
ATOM 808 N N . SER A 1 102 ? 11.565 -7.683 16.867 1.00 88.88 102 SER A N 1
ATOM 809 C CA . SER A 1 102 ? 11.336 -6.264 17.175 1.00 88.88 102 SER A CA 1
ATOM 810 C C . SER A 1 102 ? 9.841 -5.946 17.317 1.00 88.88 102 SER A C 1
ATOM 812 O O . SER A 1 102 ? 8.998 -6.582 16.678 1.00 88.88 102 SER A O 1
ATOM 814 N N . PHE A 1 103 ? 9.514 -4.932 18.125 1.00 88.31 103 PHE A N 1
ATOM 815 C CA . PHE A 1 103 ? 8.149 -4.419 18.281 1.00 88.31 103 PHE A CA 1
ATOM 816 C C . PHE A 1 103 ? 7.508 -4.109 16.920 1.00 88.31 103 PHE A C 1
ATOM 818 O O . PHE A 1 103 ? 6.422 -4.602 16.624 1.00 88.31 103 PHE A O 1
ATOM 825 N N . ASP A 1 104 ? 8.210 -3.370 16.058 1.00 86.56 104 ASP A N 1
ATOM 826 C CA . ASP A 1 104 ? 7.682 -2.966 14.750 1.00 86.56 104 ASP A CA 1
ATOM 827 C C . ASP A 1 104 ? 7.459 -4.157 13.810 1.00 86.56 104 ASP A C 1
ATOM 829 O O . ASP A 1 104 ? 6.492 -4.171 13.049 1.00 86.56 104 ASP A O 1
ATOM 833 N N . ASP A 1 105 ? 8.313 -5.181 13.880 1.00 87.31 105 ASP A N 1
ATOM 834 C CA . ASP A 1 105 ? 8.163 -6.392 13.066 1.00 87.31 105 ASP A CA 1
ATOM 835 C C . ASP A 1 105 ? 6.946 -7.205 13.507 1.00 87.31 105 ASP A C 1
ATOM 837 O O . ASP A 1 105 ? 6.188 -7.693 12.669 1.00 87.31 105 ASP A O 1
ATOM 841 N N . ARG A 1 106 ? 6.707 -7.291 14.821 1.00 93.06 106 ARG A N 1
ATOM 842 C CA . ARG A 1 106 ? 5.505 -7.929 15.375 1.00 93.06 106 ARG A CA 1
ATOM 843 C C . ARG A 1 106 ? 4.244 -7.169 14.986 1.00 93.06 106 ARG A C 1
ATOM 845 O O . ARG A 1 106 ? 3.260 -7.794 14.603 1.00 93.06 106 ARG A O 1
ATOM 852 N N . VAL A 1 107 ? 4.275 -5.834 15.030 1.00 92.81 107 VAL A N 1
ATOM 853 C CA . VAL A 1 107 ? 3.154 -5.001 14.569 1.00 92.81 107 VAL A CA 1
ATOM 854 C C . VAL A 1 107 ? 2.858 -5.275 13.093 1.00 92.81 107 VAL A C 1
ATOM 856 O O . VAL A 1 107 ? 1.703 -5.509 12.746 1.00 92.81 107 VAL A O 1
ATOM 859 N N . LYS A 1 108 ? 3.879 -5.298 12.227 1.00 93.31 108 LYS A N 1
ATOM 860 C CA . LYS A 1 108 ? 3.711 -5.599 10.794 1.00 93.31 108 LYS A CA 1
ATOM 861 C C . LYS A 1 108 ? 3.134 -6.994 10.557 1.00 93.31 108 LYS A C 1
ATOM 863 O O . LYS A 1 108 ? 2.201 -7.135 9.773 1.00 93.31 108 LYS A O 1
ATOM 868 N N . GLU A 1 109 ? 3.649 -8.006 11.250 1.00 91.94 109 GLU A N 1
ATOM 869 C CA . GLU A 1 109 ? 3.151 -9.383 11.166 1.00 91.94 109 GLU A CA 1
ATOM 870 C C . GLU A 1 109 ? 1.676 -9.481 11.576 1.00 91.94 109 GLU A C 1
ATOM 872 O O . GLU A 1 109 ? 0.881 -10.129 10.899 1.00 91.94 109 GLU A O 1
ATOM 877 N N . ILE A 1 110 ? 1.280 -8.788 12.646 1.00 93.75 110 ILE A N 1
ATOM 878 C CA . ILE A 1 110 ? -0.114 -8.756 13.095 1.00 93.75 110 ILE A CA 1
ATOM 879 C C . ILE A 1 110 ? -1.009 -8.046 12.074 1.00 93.75 110 ILE A C 1
ATOM 881 O O . ILE A 1 110 ? -2.084 -8.560 11.772 1.00 93.75 110 ILE A O 1
ATOM 885 N N . ILE A 1 111 ? -0.572 -6.915 11.509 1.00 94.19 111 ILE A N 1
ATOM 886 C CA . ILE A 1 111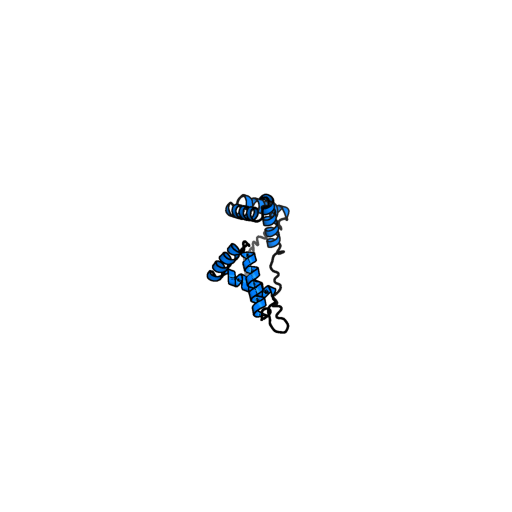 ? -1.314 -6.215 10.446 1.00 94.19 111 ILE A CA 1
ATOM 887 C C . ILE A 1 111 ? -1.537 -7.144 9.253 1.00 94.19 111 ILE A C 1
ATOM 889 O O . ILE A 1 111 ? -2.651 -7.205 8.737 1.00 94.19 111 ILE A O 1
ATOM 893 N N . GLU A 1 112 ? -0.519 -7.892 8.825 1.00 91.94 112 GLU A N 1
ATOM 894 C CA . GLU A 1 112 ? -0.696 -8.836 7.722 1.00 91.94 112 GLU A CA 1
ATOM 895 C C . GLU A 1 112 ? -1.639 -9.983 8.079 1.00 91.94 112 GLU A C 1
ATOM 897 O O . GLU A 1 112 ? -2.524 -10.315 7.292 1.00 91.94 112 GLU A O 1
ATOM 902 N N . ASN A 1 113 ? -1.559 -10.524 9.293 1.00 90.81 113 ASN A N 1
ATOM 903 C CA . ASN A 1 113 ? -2.515 -11.533 9.750 1.00 90.81 113 ASN A CA 1
ATOM 904 C C . ASN A 1 113 ? -3.960 -10.997 9.779 1.00 90.81 113 ASN A C 1
ATOM 906 O O . ASN A 1 113 ? -4.888 -11.726 9.429 1.00 90.81 113 ASN A O 1
ATOM 910 N N . MET A 1 114 ? -4.164 -9.722 10.131 1.00 90.62 114 MET A N 1
ATOM 911 C CA . MET A 1 114 ? -5.480 -9.070 10.079 1.00 90.62 114 MET A CA 1
ATOM 912 C C . MET A 1 114 ? -6.020 -8.969 8.649 1.00 90.62 114 MET A C 1
ATOM 914 O O . MET A 1 114 ? -7.212 -9.180 8.444 1.00 90.62 114 MET A O 1
ATOM 918 N N . LYS A 1 115 ? -5.171 -8.673 7.654 1.00 91.19 115 LYS A N 1
ATOM 919 C CA . LYS A 1 115 ? -5.603 -8.562 6.246 1.00 91.19 115 LYS A CA 1
ATOM 920 C C . LYS A 1 115 ? -6.113 -9.880 5.677 1.00 91.19 115 LYS A C 1
ATOM 922 O O . LYS A 1 115 ? -7.030 -9.878 4.861 1.00 91.19 115 LYS A O 1
ATOM 927 N N . HIS A 1 116 ? -5.533 -10.993 6.115 1.00 91.69 116 HIS A N 1
ATOM 928 C CA . HIS A 1 116 ? -5.891 -12.327 5.636 1.00 91.69 116 HIS A CA 1
ATOM 929 C C . HIS A 1 116 ? -7.043 -12.969 6.430 1.00 91.69 116 HIS A C 1
ATOM 931 O O . HIS A 1 116 ? -7.540 -14.022 6.035 1.00 91.69 116 HIS A O 1
ATOM 937 N N . ASN A 1 117 ? -7.493 -12.348 7.527 1.00 91.06 117 ASN A N 1
ATOM 938 C CA . ASN A 1 117 ? -8.606 -12.829 8.341 1.00 91.06 117 ASN A CA 1
ATOM 939 C C . ASN A 1 117 ? -9.862 -11.974 8.104 1.00 91.06 117 ASN A C 1
ATOM 941 O O . ASN A 1 117 ? -9.989 -10.867 8.632 1.00 91.06 117 ASN A O 1
ATOM 945 N N . SER A 1 118 ? -10.809 -12.508 7.329 1.00 89.75 118 SER A N 1
ATOM 946 C CA . SER A 1 118 ? -12.043 -11.806 6.954 1.00 89.75 118 SER A CA 1
ATOM 947 C C . SER A 1 118 ? -12.884 -11.371 8.155 1.00 89.75 118 SER A C 1
ATOM 949 O O . SER A 1 118 ? -13.399 -10.254 8.164 1.00 89.75 118 SER A O 1
ATOM 951 N N . ASP A 1 119 ? -12.997 -12.215 9.182 1.00 92.06 119 ASP A N 1
ATOM 952 C CA . ASP A 1 119 ? -13.838 -11.942 10.353 1.00 92.06 119 ASP A CA 1
ATOM 953 C C . ASP A 1 119 ? -13.261 -10.794 11.182 1.00 92.06 119 ASP A C 1
ATOM 955 O O . ASP A 1 119 ? -13.977 -9.886 11.620 1.00 92.06 119 ASP A O 1
ATOM 959 N N . TRP A 1 120 ? -11.936 -10.793 11.346 1.00 89.62 120 TRP A N 1
ATOM 960 C CA . TRP A 1 120 ? -11.235 -9.715 12.031 1.00 89.62 120 TRP A CA 1
ATOM 961 C C . TRP A 1 120 ? -11.355 -8.399 11.257 1.00 89.62 120 TRP A C 1
ATOM 963 O O . TRP A 1 120 ? -11.628 -7.350 11.847 1.00 89.62 120 TRP A O 1
ATOM 973 N N . LEU A 1 121 ? -11.228 -8.442 9.931 1.00 93.19 121 LEU A N 1
ATOM 974 C CA . LEU A 1 121 ? -11.309 -7.256 9.086 1.00 93.19 121 LEU A CA 1
ATOM 975 C C . LEU A 1 121 ? -12.705 -6.613 9.117 1.00 93.19 121 LEU A C 1
ATOM 977 O O . LEU A 1 121 ? -12.806 -5.389 9.214 1.00 93.19 121 LEU A O 1
ATOM 981 N N . ILE A 1 122 ? -13.776 -7.415 9.149 1.00 93.94 122 ILE A N 1
ATOM 982 C CA . ILE A 1 122 ? -15.156 -6.928 9.338 1.00 93.94 122 ILE A CA 1
ATOM 983 C C . ILE A 1 122 ? -15.300 -6.209 10.688 1.00 93.94 122 ILE A C 1
ATOM 985 O O . ILE A 1 122 ? -15.862 -5.111 10.764 1.00 93.94 122 ILE A O 1
ATOM 989 N N . ALA A 1 123 ? -14.761 -6.787 11.767 1.00 94.31 123 ALA A N 1
ATOM 990 C CA . ALA A 1 123 ? -14.798 -6.157 13.085 1.00 94.31 123 ALA A CA 1
ATOM 991 C C . ALA A 1 123 ? -14.019 -4.829 13.107 1.00 94.31 123 ALA A C 1
ATOM 993 O O . ALA A 1 123 ? -14.478 -3.847 13.696 1.00 94.31 123 ALA A O 1
ATOM 994 N N . LEU A 1 124 ? -12.865 -4.776 12.437 1.00 94.75 124 LEU A N 1
ATOM 995 C CA . LEU A 1 124 ? -12.046 -3.570 12.322 1.00 94.75 124 LEU A CA 1
ATOM 996 C C . LEU A 1 124 ? -12.730 -2.481 11.496 1.00 94.75 124 LEU A C 1
ATOM 998 O O . LEU A 1 124 ? -12.703 -1.326 11.910 1.00 94.75 124 LEU A O 1
ATOM 1002 N N . GLN A 1 125 ? -13.404 -2.831 10.397 1.00 94.75 125 GLN A N 1
ATOM 1003 C CA . GLN A 1 125 ? -14.209 -1.888 9.614 1.00 94.75 125 GLN A CA 1
ATOM 1004 C C . GLN A 1 125 ? -15.300 -1.240 10.463 1.00 94.75 125 GLN A C 1
ATOM 1006 O O . GLN A 1 125 ? -15.457 -0.019 10.432 1.00 94.75 125 GLN A O 1
ATOM 1011 N N . LYS A 1 126 ? -16.003 -2.033 11.281 1.00 96.31 126 LYS A N 1
ATOM 1012 C CA . LYS A 1 126 ? -17.004 -1.504 12.212 1.00 96.31 126 LYS A CA 1
ATOM 1013 C C . LYS A 1 126 ? -16.377 -0.554 13.237 1.00 96.31 126 LYS A C 1
ATOM 1015 O O . LYS A 1 126 ? -16.835 0.576 13.371 1.00 96.31 126 LYS A O 1
ATOM 1020 N N . LYS A 1 127 ? -15.287 -0.963 13.903 1.00 95.25 127 LYS A N 1
ATOM 1021 C CA . LYS A 1 127 ? -14.577 -0.107 14.874 1.00 95.25 127 LYS A CA 1
ATOM 1022 C C . LYS A 1 127 ? -14.057 1.191 14.237 1.00 95.25 127 LYS A C 1
ATOM 1024 O O . LYS A 1 127 ? -14.121 2.244 14.866 1.00 95.25 127 LYS A O 1
ATOM 1029 N N . ALA A 1 128 ? -13.538 1.117 13.011 1.00 96.88 128 ALA A N 1
ATOM 1030 C CA . ALA A 1 128 ? -13.030 2.261 12.258 1.00 96.88 128 ALA A CA 1
ATOM 1031 C C . ALA A 1 128 ? -14.156 3.249 11.919 1.00 96.88 128 ALA A C 1
ATOM 1033 O O . ALA A 1 128 ? -14.004 4.451 12.147 1.00 96.88 128 ALA A O 1
ATOM 1034 N N . ALA A 1 129 ? -15.307 2.738 11.466 1.00 96.12 129 ALA A N 1
ATOM 1035 C CA . ALA A 1 129 ? -16.504 3.532 11.203 1.00 96.12 129 ALA A CA 1
ATOM 1036 C C . ALA A 1 129 ? -17.037 4.206 12.480 1.00 96.12 129 ALA A C 1
ATOM 1038 O O . ALA A 1 129 ? -17.272 5.415 12.476 1.00 96.12 129 ALA A O 1
ATOM 1039 N N . ASP A 1 130 ? -17.135 3.461 13.587 1.00 97.31 130 ASP A N 1
ATOM 1040 C CA . ASP A 1 130 ? -17.588 3.979 14.887 1.00 97.31 130 ASP A CA 1
ATOM 1041 C C . ASP A 1 130 ? -16.679 5.112 15.397 1.00 97.31 130 ASP A C 1
ATOM 1043 O O . ASP A 1 130 ? -17.145 6.106 15.958 1.00 97.31 130 ASP A O 1
ATOM 1047 N N . ARG A 1 131 ? -15.365 4.988 15.169 1.00 96.81 131 ARG A N 1
ATOM 1048 C CA . ARG A 1 131 ? -14.346 5.966 15.587 1.00 96.81 131 ARG A CA 1
ATOM 1049 C C . ARG A 1 131 ? -14.087 7.071 14.563 1.00 96.81 131 ARG A C 1
ATOM 1051 O O . ARG A 1 131 ? -13.343 7.997 14.874 1.00 96.81 131 ARG A O 1
ATOM 1058 N N . LYS A 1 132 ? -14.694 6.994 13.374 1.00 97.38 132 LYS A N 1
ATOM 1059 C CA . LYS A 1 132 ? -14.493 7.924 12.250 1.00 97.38 132 LYS A CA 1
ATOM 1060 C C . LYS A 1 132 ? -13.016 8.078 11.849 1.00 97.38 132 LYS A C 1
ATOM 1062 O O . LYS A 1 132 ? -12.558 9.189 11.589 1.00 97.38 132 LYS A O 1
ATOM 1067 N N . ILE A 1 133 ? -12.275 6.970 11.801 1.00 94.75 133 ILE A N 1
ATOM 1068 C CA . ILE A 1 133 ? -10.879 6.927 11.331 1.00 94.75 133 ILE A CA 1
ATOM 1069 C C . ILE A 1 133 ? -10.725 5.947 10.157 1.00 94.75 133 ILE A C 1
ATOM 1071 O O . ILE A 1 133 ? -11.538 5.031 10.031 1.00 94.75 133 ILE A O 1
ATOM 1075 N N . PRO A 1 134 ? -9.697 6.096 9.300 1.00 97.38 134 PRO A N 1
ATOM 1076 C CA . PRO A 1 134 ? -9.425 5.142 8.225 1.00 97.38 134 PRO A CA 1
ATOM 1077 C C . PRO A 1 134 ? -9.145 3.726 8.752 1.00 97.38 134 PRO A C 1
ATOM 1079 O O . PRO A 1 134 ? -8.552 3.561 9.822 1.00 97.38 134 PRO A O 1
ATOM 1082 N N . LEU A 1 135 ? -9.516 2.702 7.972 1.00 95.38 135 LEU A N 1
ATOM 1083 C CA . LEU A 1 135 ? -9.315 1.291 8.329 1.00 95.38 135 LEU A CA 1
ATOM 1084 C C . LEU A 1 135 ? -7.842 0.975 8.631 1.00 95.38 135 LEU A C 1
ATOM 1086 O O . LEU A 1 135 ? -7.556 0.371 9.660 1.00 95.38 135 LEU A O 1
ATOM 1090 N N . ASP A 1 136 ? -6.911 1.458 7.806 1.00 91.75 136 ASP A N 1
ATOM 1091 C CA . ASP A 1 136 ? -5.470 1.237 7.997 1.00 91.75 136 ASP A CA 1
ATOM 1092 C C . ASP A 1 136 ? -4.961 1.813 9.327 1.00 91.75 136 ASP A C 1
ATOM 1094 O O . ASP A 1 136 ? -4.146 1.200 10.019 1.00 91.75 136 ASP A O 1
ATOM 1098 N N . SER A 1 137 ? -5.477 2.979 9.733 1.00 94.38 137 SER A N 1
ATOM 1099 C CA . SER A 1 137 ? -5.153 3.573 11.034 1.00 94.38 137 SER A CA 1
ATOM 1100 C C . SER A 1 137 ? -5.706 2.730 12.182 1.00 94.38 137 SER A C 1
ATOM 1102 O O . SER A 1 137 ? -5.017 2.528 13.181 1.00 94.38 137 SER A O 1
ATOM 1104 N N . MET A 1 138 ? -6.924 2.200 12.035 1.00 96.62 138 MET A N 1
ATOM 1105 C CA . MET A 1 138 ? -7.531 1.304 13.021 1.00 96.62 138 MET A CA 1
ATOM 1106 C C . MET A 1 138 ? -6.746 -0.010 13.162 1.00 96.62 138 MET A C 1
ATOM 1108 O O . MET A 1 138 ? -6.509 -0.459 14.282 1.00 96.62 138 MET A O 1
ATOM 1112 N N . MET A 1 139 ? -6.291 -0.589 12.047 1.00 95.81 139 MET A N 1
ATOM 1113 C CA . MET A 1 139 ? -5.440 -1.785 12.028 1.00 95.81 139 MET A CA 1
ATOM 1114 C C . MET A 1 139 ? -4.124 -1.556 12.768 1.00 95.81 139 MET A C 1
ATOM 1116 O O . MET A 1 139 ? -3.733 -2.370 13.600 1.00 95.81 139 MET A O 1
ATOM 1120 N N . LEU A 1 140 ? -3.458 -0.426 12.510 1.00 95.88 140 LEU A N 1
ATOM 1121 C CA . LEU A 1 140 ? -2.210 -0.077 13.186 1.00 95.88 140 LEU A CA 1
ATOM 1122 C C . LEU A 1 140 ? -2.395 0.064 14.705 1.00 95.88 140 LEU A C 1
ATOM 1124 O O . LEU A 1 140 ? -1.535 -0.372 15.470 1.00 95.88 140 LEU A O 1
ATOM 1128 N N . ILE A 1 141 ? -3.509 0.659 15.143 1.00 94.31 141 ILE A N 1
ATOM 1129 C CA . ILE A 1 141 ? -3.834 0.821 16.566 1.00 94.31 141 ILE A CA 1
ATOM 1130 C C . ILE A 1 141 ? -4.057 -0.542 17.234 1.00 94.31 141 ILE A C 1
ATOM 1132 O O . ILE A 1 141 ? -3.414 -0.820 18.246 1.00 94.31 141 ILE A O 1
ATOM 1136 N N . ASP A 1 142 ? -4.919 -1.398 16.673 1.00 94.75 142 ASP A N 1
ATOM 1137 C CA . ASP A 1 142 ? -5.196 -2.727 17.243 1.00 94.75 142 ASP A CA 1
ATOM 1138 C C . ASP A 1 142 ? -3.934 -3.614 17.219 1.00 94.75 142 ASP A C 1
ATOM 1140 O O . ASP A 1 142 ? -3.690 -4.372 18.161 1.00 94.75 142 ASP A O 1
ATOM 1144 N N . ALA A 1 143 ? -3.087 -3.492 16.191 1.00 95.62 143 ALA A N 1
ATOM 1145 C CA . ALA A 1 143 ? -1.842 -4.250 16.099 1.00 95.62 143 ALA A CA 1
ATOM 1146 C C . ALA A 1 143 ? -0.840 -3.831 17.180 1.00 95.62 143 ALA A C 1
ATOM 1148 O O . ALA A 1 143 ? -0.302 -4.688 17.877 1.00 95.62 143 ALA A O 1
ATOM 1149 N N . ARG A 1 144 ? -0.635 -2.522 17.381 1.00 95.25 144 ARG A N 1
ATOM 1150 C CA . ARG A 1 144 ? 0.209 -2.004 18.472 1.00 95.25 144 ARG A CA 1
ATOM 1151 C C . ARG A 1 144 ? -0.292 -2.450 19.837 1.00 95.25 144 ARG A C 1
ATOM 1153 O O . ARG A 1 144 ? 0.497 -2.952 20.630 1.00 95.25 144 ARG A O 1
ATOM 1160 N N . TRP A 1 145 ? -1.598 -2.332 20.067 1.00 95.00 145 TRP A N 1
ATOM 1161 C CA . TRP A 1 145 ? -2.217 -2.766 21.315 1.00 95.00 145 TRP A CA 1
ATOM 1162 C C . TRP A 1 145 ? -1.986 -4.259 21.579 1.00 95.00 145 TRP A C 1
ATOM 1164 O O . TRP A 1 145 ? -1.627 -4.642 22.685 1.00 95.00 145 TRP A O 1
ATOM 1174 N N . THR A 1 146 ? -2.100 -5.099 20.546 1.00 93.81 146 THR A N 1
ATOM 1175 C CA . THR A 1 146 ? -1.843 -6.545 20.654 1.00 93.81 146 THR A CA 1
ATOM 1176 C C . THR A 1 146 ? -0.391 -6.841 21.046 1.00 93.81 146 THR A C 1
ATOM 1178 O O . THR A 1 146 ? -0.134 -7.737 21.848 1.00 93.81 146 THR A O 1
ATOM 1181 N N . VAL A 1 147 ? 0.575 -6.092 20.505 1.00 93.75 147 VAL A N 1
ATOM 1182 C CA . VAL A 1 147 ? 1.995 -6.243 20.865 1.00 93.75 147 VAL A CA 1
ATOM 1183 C C . VAL A 1 147 ? 2.255 -5.783 22.301 1.00 93.75 147 VAL A C 1
ATOM 1185 O O . VAL A 1 147 ? 2.939 -6.484 23.045 1.00 93.75 147 VAL A O 1
ATOM 1188 N N . ASP A 1 148 ? 1.680 -4.651 22.712 1.00 91.62 148 ASP A N 1
ATOM 1189 C CA . ASP A 1 148 ? 1.809 -4.131 24.077 1.00 91.62 148 ASP A CA 1
ATOM 1190 C C . ASP A 1 148 ? 1.164 -5.061 25.125 1.00 91.62 148 ASP A C 1
ATOM 1192 O O . ASP A 1 148 ? 1.722 -5.246 26.211 1.00 91.62 148 ASP A O 1
ATOM 1196 N N . ASP A 1 149 ? 0.036 -5.696 24.792 1.00 91.75 149 ASP A N 1
ATOM 1197 C CA . ASP A 1 149 ? -0.624 -6.705 25.632 1.00 91.75 149 ASP A CA 1
ATOM 1198 C C . ASP A 1 149 ? 0.229 -7.977 25.781 1.00 91.75 149 ASP A C 1
ATOM 1200 O O . ASP A 1 149 ? 0.460 -8.453 26.895 1.00 91.75 149 ASP A O 1
ATOM 1204 N N . GLN A 1 150 ? 0.802 -8.471 24.676 1.00 89.00 150 GLN A N 1
ATOM 1205 C CA . GLN A 1 150 ? 1.766 -9.579 24.690 1.00 89.00 150 GLN A CA 1
ATOM 1206 C C . GLN A 1 150 ? 3.012 -9.265 25.533 1.00 89.00 150 GLN A C 1
ATOM 1208 O O . GLN A 1 150 ? 3.577 -10.163 26.161 1.00 89.00 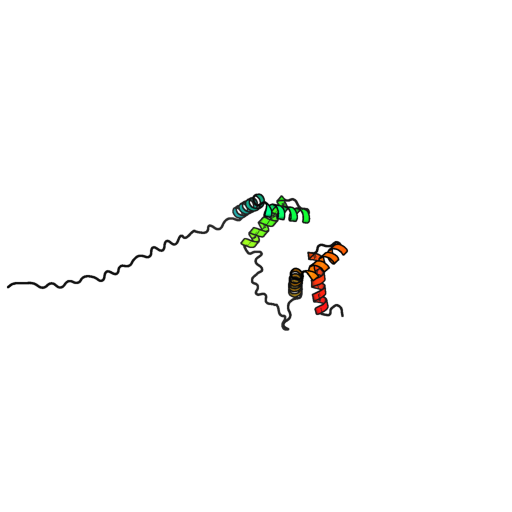150 GLN A O 1
ATOM 1213 N N . ASP A 1 151 ? 3.432 -7.999 25.560 1.00 88.12 151 ASP A N 1
ATOM 1214 C CA . ASP A 1 151 ? 4.550 -7.521 26.377 1.00 88.12 151 ASP A CA 1
ATOM 1215 C C . ASP A 1 151 ? 4.155 -7.280 27.843 1.00 88.12 151 ASP A C 1
ATOM 1217 O O . ASP A 1 151 ? 5.013 -6.992 28.678 1.00 88.12 151 ASP A O 1
ATOM 1221 N N . GLY A 1 152 ? 2.871 -7.427 28.182 1.00 87.94 152 GLY A N 1
ATOM 1222 C CA . GLY A 1 152 ? 2.358 -7.256 29.535 1.00 87.94 152 GLY A CA 1
ATOM 1223 C C . GLY A 1 152 ? 2.318 -5.804 30.005 1.00 87.94 152 GLY A C 1
ATOM 1224 O O . GLY A 1 152 ? 2.242 -5.573 31.207 1.00 87.94 152 GLY A O 1
ATOM 1225 N N . LYS A 1 153 ? 2.344 -4.819 29.097 1.00 81.12 153 LYS A N 1
ATOM 1226 C CA . LYS A 1 153 ? 2.300 -3.388 29.460 1.00 81.12 153 LYS A CA 1
ATOM 1227 C C . LYS A 1 153 ? 0.940 -2.922 29.992 1.00 81.12 153 LYS A C 1
ATOM 1229 O O . LYS A 1 153 ? 0.821 -1.792 30.458 1.00 81.12 153 LYS A O 1
ATOM 1234 N N . HIS A 1 154 ? -0.075 -3.776 29.906 1.00 71.06 154 HIS A N 1
ATOM 1235 C CA . HIS A 1 154 ? -1.441 -3.510 30.359 1.00 71.06 154 HIS A CA 1
ATOM 1236 C C . HIS A 1 154 ? -1.870 -4.386 31.552 1.00 71.06 154 HIS A C 1
ATOM 1238 O O . HIS A 1 154 ? -3.062 -4.440 31.854 1.00 71.06 154 HIS A O 1
ATOM 1244 N N . LYS A 1 155 ? -0.922 -5.073 32.208 1.00 56.44 155 LYS A N 1
ATOM 1245 C CA . LYS A 1 155 ? -1.165 -5.888 33.410 1.00 56.44 155 LYS A CA 1
ATOM 1246 C C . LYS A 1 155 ? -0.997 -5.104 34.705 1.00 56.44 155 LYS A C 1
ATOM 1248 O O . LYS A 1 155 ? -0.150 -4.185 34.733 1.00 56.44 155 LYS A O 1
#

Radius of gyration: 32.27 Å; chains: 1; bounding box: 76×73×99 Å

Secondary structure (DSSP, 8-state):
--------------------------------HHHHHHHHHHHHHH-HHHHHHHHHHHHHTT--HHHHHHHHHHHHHHHHTTSSS-----------TTSPPPHHHHHHHHHHHHHH-HHHHHHHHHHHHHHT--HHHHHHHHHHHHHHHHTTTT-

Foldseek 3Di:
DDDDDDDDDDDDPPPPPPPPPPPPPPPPPPDDLVRLLVVQLCVCVVDPVNVVVLVVVCVVVVHDSVVSSNVVSVVVVCVVVCVVVPPVPVPPPCCPVPGDGDLVVQLVVQLVVCVVDPVSLVVLVVVCVVVVHDSSVSSSVVSSVVSCVVVVVPD

pLDDT: mean 79.15, std 19.07, range [38.22, 97.38]

Sequence (155 aa):
MRKVSALLSTLFIFSALVISCNSSEVADKQKTYEERYKELENNIRNNADWLASVQQKAKDRNIPLDSMIRLDIEWTIDEQDGKHKPENKPVATAIDSAGKKSFDDRVKEIIENMKHNSDWLIALQKKAADRKIPLDSMMLIDARWTVDDQDGKHK